Protein AF-A0A1E7KIJ2-F1 (afdb_monomer_lite)

Secondary structure (DSSP, 8-state):
-----------S-HHHHHHHHHHHHHH-TTS-HHHHHHHHHHHHH-HHHHHHHH--GGGGTTTSTT-----------PPPTTTS-----

Foldseek 3Di:
DDDDDDDDDDDPDLPVLLVVLLVVLVVDPPDDPVRSVVLNVVSVVDSQSSVQSVDDPVVVPVPDPPDDDPDDDDGGDDDDPVRPPPPDD

Radius of gyration: 15.22 Å; chains: 1; bounding box: 37×38×29 Å

Sequence (89 aa):
MRLRVELVVEIADSASLAEQAREQLAADSRLPAGERAHAVAAVSEDPAEALAYLVEPFDLVKGFPGVELAQASWGGERVDQDESEEWDE

pLDDT: mean 86.92, std 10.77, range [47.59, 96.31]

Structure (mmCIF, N/CA/C/O backbone):
data_AF-A0A1E7KIJ2-F1
#
_entry.id   AF-A0A1E7KIJ2-F1
#
loop_
_atom_site.group_PDB
_atom_site.id
_atom_site.type_symbol
_atom_site.label_atom_id
_atom_site.label_alt_id
_atom_site.label_comp_id
_atom_site.label_asym_id
_atom_site.label_entity_id
_atom_site.label_seq_id
_atom_site.pdbx_PDB_ins_code
_atom_site.Cartn_x
_atom_site.Cartn_y
_atom_site.Cartn_z
_atom_site.occupancy
_atom_site.B_iso_or_equiv
_atom_site.auth_seq_id
_atom_site.auth_comp_id
_atom_site.auth_asym_id
_atom_site.auth_atom_id
_atom_site.pdbx_PDB_model_num
ATOM 1 N N . MET A 1 1 ? 2.094 -21.426 13.741 1.00 84.62 1 MET A N 1
ATOM 2 C CA . MET A 1 1 ? 2.968 -21.621 12.560 1.00 84.62 1 MET A CA 1
ATOM 3 C C . MET A 1 1 ? 3.367 -20.244 12.050 1.00 84.62 1 MET A C 1
ATOM 5 O O . MET A 1 1 ? 2.568 -19.331 12.211 1.00 84.62 1 MET A O 1
ATOM 9 N N . ARG A 1 2 ? 4.573 -20.068 11.502 1.00 83.56 2 ARG A N 1
ATOM 10 C CA . ARG A 1 2 ? 5.034 -18.785 10.943 1.00 83.56 2 ARG A CA 1
ATOM 11 C C . ARG A 1 2 ? 5.611 -19.028 9.552 1.00 83.56 2 ARG A C 1
ATOM 13 O O . ARG A 1 2 ? 6.519 -19.841 9.423 1.00 83.56 2 ARG A O 1
ATOM 20 N N . LEU A 1 3 ? 5.103 -18.306 8.559 1.00 84.31 3 LEU A N 1
ATOM 21 C CA . LEU A 1 3 ? 5.677 -18.209 7.218 1.00 84.31 3 LEU A CA 1
ATOM 22 C C . LEU A 1 3 ? 6.506 -16.917 7.139 1.00 84.31 3 LEU A C 1
ATOM 24 O O . LEU A 1 3 ? 6.100 -15.896 7.694 1.00 84.31 3 LEU A O 1
ATOM 28 N N . ARG A 1 4 ? 7.673 -16.963 6.490 1.00 86.75 4 ARG A N 1
ATOM 29 C CA . ARG A 1 4 ? 8.458 -15.779 6.111 1.00 86.75 4 ARG A CA 1
ATOM 30 C C . ARG A 1 4 ? 8.441 -15.693 4.588 1.00 86.75 4 ARG A C 1
ATOM 32 O O . ARG A 1 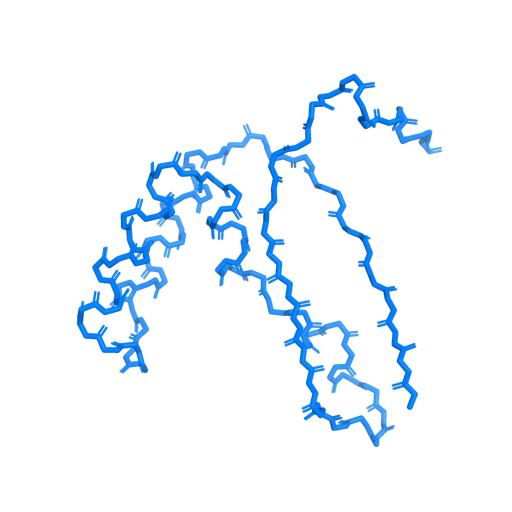4 ? 8.641 -16.714 3.941 1.00 86.75 4 ARG A O 1
ATOM 39 N N . VAL A 1 5 ? 8.185 -14.501 4.063 1.00 86.56 5 VAL A N 1
ATOM 40 C CA . VAL A 1 5 ? 8.112 -14.212 2.628 1.00 86.56 5 VAL A CA 1
ATOM 41 C C . VAL A 1 5 ? 9.114 -13.102 2.327 1.00 86.56 5 VAL A C 1
ATOM 43 O O . VAL A 1 5 ? 9.231 -12.166 3.116 1.00 86.56 5 VAL A O 1
ATOM 46 N N . GLU A 1 6 ? 9.817 -13.239 1.212 1.00 87.38 6 GLU A N 1
ATOM 47 C CA . GLU A 1 6 ? 10.627 -12.211 0.564 1.00 87.38 6 GLU A CA 1
ATOM 48 C C . GLU A 1 6 ? 10.111 -12.117 -0.871 1.00 87.38 6 GLU A C 1
ATOM 50 O O . GLU A 1 6 ? 9.880 -13.148 -1.507 1.00 87.38 6 GLU A O 1
ATOM 55 N N . LEU A 1 7 ? 9.818 -10.902 -1.330 1.00 86.00 7 LEU A N 1
ATOM 56 C CA . LEU A 1 7 ? 9.230 -10.665 -2.641 1.00 86.00 7 LEU A CA 1
ATOM 57 C C . LEU A 1 7 ? 9.995 -9.535 -3.317 1.00 86.00 7 LEU A C 1
ATOM 59 O O . LEU A 1 7 ? 9.969 -8.405 -2.838 1.00 86.00 7 LEU A O 1
ATOM 63 N N . VAL A 1 8 ? 10.625 -9.853 -4.442 1.00 87.69 8 VAL A N 1
ATOM 64 C CA . VAL A 1 8 ? 11.309 -8.887 -5.300 1.00 87.69 8 VAL A CA 1
ATOM 65 C C . VAL A 1 8 ? 10.548 -8.797 -6.613 1.00 87.69 8 VAL A C 1
ATOM 67 O O . VAL A 1 8 ? 10.149 -9.813 -7.182 1.00 87.69 8 VAL A O 1
ATOM 70 N N . VAL A 1 9 ? 10.278 -7.570 -7.053 1.00 86.69 9 VAL A N 1
ATOM 71 C CA . VAL A 1 9 ? 9.497 -7.293 -8.260 1.00 86.69 9 VAL A CA 1
ATOM 72 C C . VAL A 1 9 ? 10.172 -6.211 -9.082 1.00 86.69 9 VAL A C 1
ATOM 74 O O . VAL A 1 9 ? 10.623 -5.199 -8.547 1.00 86.69 9 VAL A O 1
ATOM 77 N N . GLU A 1 10 ? 10.192 -6.400 -10.397 1.00 88.44 10 GLU A N 1
ATOM 78 C CA . GLU A 1 10 ? 10.577 -5.349 -11.328 1.00 88.44 10 GLU A CA 1
ATOM 79 C C . GLU A 1 10 ? 9.347 -4.510 -11.686 1.00 88.44 10 GLU A C 1
ATOM 81 O O . GLU A 1 10 ? 8.334 -5.025 -12.167 1.00 88.44 10 GLU A O 1
ATOM 86 N N . ILE A 1 11 ? 9.430 -3.202 -11.446 1.00 88.94 11 ILE A N 1
ATOM 87 C CA . ILE A 1 11 ? 8.363 -2.255 -11.772 1.00 88.94 11 ILE A CA 1
ATOM 88 C C . ILE A 1 11 ? 8.783 -1.434 -12.990 1.00 88.94 11 ILE A C 1
ATOM 90 O O . ILE A 1 11 ? 9.557 -0.487 -12.872 1.00 88.94 11 ILE A O 1
ATOM 94 N N . ALA A 1 12 ? 8.230 -1.776 -14.156 1.00 90.69 12 ALA A N 1
ATOM 95 C CA . ALA A 1 12 ? 8.536 -1.088 -15.412 1.00 90.69 12 ALA A CA 1
ATOM 96 C C . ALA A 1 12 ? 8.050 0.376 -15.440 1.00 90.69 12 ALA A C 1
ATOM 98 O O . ALA A 1 12 ? 8.715 1.238 -16.011 1.00 90.69 12 ALA A O 1
ATOM 99 N N . ASP A 1 13 ? 6.898 0.666 -14.820 1.00 92.75 13 ASP A N 1
ATOM 100 C CA . ASP A 1 13 ? 6.333 2.017 -14.715 1.00 92.75 13 ASP A CA 1
ATOM 101 C C . ASP A 1 13 ? 5.897 2.312 -13.276 1.00 92.75 13 ASP A C 1
ATOM 103 O O . ASP A 1 13 ? 4.775 2.034 -12.841 1.00 92.75 13 ASP A O 1
ATOM 107 N N . SER A 1 14 ? 6.822 2.891 -12.517 1.00 90.94 14 SER A N 1
ATOM 108 C CA . SER A 1 14 ? 6.598 3.255 -11.121 1.00 90.94 14 SER A CA 1
ATOM 109 C C . SER A 1 14 ? 5.651 4.447 -10.950 1.00 90.94 14 SER A C 1
ATOM 111 O O . SER A 1 14 ? 5.010 4.569 -9.905 1.00 90.94 14 SER A O 1
ATOM 113 N N . ALA A 1 15 ? 5.500 5.296 -11.972 1.00 91.69 15 ALA A N 1
ATOM 114 C CA . ALA A 1 15 ? 4.571 6.420 -11.938 1.00 91.69 15 ALA A CA 1
ATOM 115 C C . ALA A 1 15 ? 3.122 5.937 -12.067 1.00 91.69 15 ALA A C 1
ATOM 117 O O . ALA A 1 15 ? 2.262 6.375 -11.301 1.00 91.69 15 ALA A O 1
ATOM 118 N N . SER A 1 16 ? 2.863 4.989 -12.974 1.00 94.00 16 SER A N 1
ATOM 119 C CA . SER A 1 16 ? 1.549 4.348 -13.091 1.00 94.00 16 SER A CA 1
ATOM 120 C C . SER A 1 16 ? 1.172 3.591 -11.815 1.00 94.00 16 SER A C 1
ATOM 122 O O . SER A 1 16 ? 0.009 3.624 -11.413 1.00 94.00 16 SER A O 1
ATOM 124 N N . LEU A 1 17 ? 2.137 2.939 -11.156 1.00 93.44 17 LEU A N 1
ATOM 125 C CA . LEU A 1 17 ? 1.903 2.254 -9.881 1.00 93.44 17 LEU A CA 1
ATOM 126 C C . LEU A 1 17 ? 1.501 3.239 -8.771 1.00 93.44 17 LEU A C 1
ATOM 128 O O . LEU A 1 17 ? 0.534 3.000 -8.046 1.00 93.44 17 LEU A O 1
ATOM 132 N N . ALA A 1 18 ? 2.215 4.363 -8.664 1.00 93.62 18 ALA A N 1
ATOM 133 C CA . ALA A 1 18 ? 1.894 5.414 -7.704 1.00 93.62 18 ALA A CA 1
ATOM 134 C C . ALA A 1 18 ? 0.499 6.004 -7.952 1.00 93.62 18 ALA A C 1
ATOM 136 O O . ALA A 1 18 ? -0.252 6.230 -7.003 1.00 93.62 18 ALA A O 1
ATOM 137 N N . GLU A 1 19 ? 0.118 6.211 -9.214 1.00 94.69 19 GLU A N 1
ATOM 138 C CA . GLU A 1 19 ? -1.213 6.720 -9.546 1.00 94.69 19 GLU A CA 1
ATOM 139 C C . GLU A 1 19 ? -2.322 5.737 -9.165 1.00 94.69 19 GLU A C 1
ATOM 141 O O . GLU A 1 19 ? -3.280 6.120 -8.495 1.00 94.69 19 GLU A O 1
ATOM 146 N N . GLN A 1 20 ? -2.145 4.449 -9.467 1.00 95.94 20 GLN A N 1
ATOM 147 C CA . GLN A 1 20 ? -3.082 3.409 -9.042 1.00 95.94 20 GLN A CA 1
ATOM 148 C C . GLN A 1 20 ? -3.245 3.370 -7.511 1.00 95.94 20 GLN A C 1
ATOM 150 O O . GLN A 1 20 ? -4.361 3.225 -7.003 1.00 95.94 20 GLN A O 1
ATOM 155 N N . ALA A 1 21 ? -2.149 3.513 -6.758 1.00 96.31 21 ALA A N 1
ATOM 156 C CA . ALA A 1 21 ? -2.206 3.571 -5.300 1.00 96.31 21 ALA A CA 1
ATOM 157 C C . ALA A 1 21 ? -2.991 4.797 -4.808 1.00 96.31 21 ALA A C 1
ATOM 159 O O . ALA A 1 21 ? -3.808 4.672 -3.894 1.00 96.31 21 ALA A O 1
ATOM 160 N N . ARG A 1 22 ? -2.813 5.969 -5.436 1.00 94.94 22 ARG A N 1
ATOM 161 C CA . ARG A 1 22 ? -3.591 7.178 -5.112 1.00 94.94 22 ARG A CA 1
ATOM 162 C C . ARG A 1 22 ? -5.079 7.004 -5.385 1.00 94.94 22 ARG A C 1
ATOM 164 O O . ARG A 1 22 ? -5.889 7.407 -4.550 1.00 94.94 22 ARG A O 1
ATOM 171 N N . GLU A 1 23 ? -5.443 6.405 -6.516 1.00 94.62 23 GLU A N 1
ATOM 172 C CA . GLU A 1 23 ? -6.842 6.132 -6.858 1.00 94.62 23 GLU A CA 1
ATOM 173 C C . GLU A 1 23 ? -7.504 5.221 -5.815 1.00 94.62 23 GLU A C 1
ATOM 175 O O . GLU A 1 23 ? -8.598 5.522 -5.327 1.00 94.62 23 GLU A O 1
ATOM 180 N N . GLN A 1 24 ? -6.820 4.151 -5.397 1.00 94.81 24 GLN A N 1
ATOM 181 C CA . GLN A 1 24 ? -7.328 3.276 -4.339 1.00 94.81 24 GLN A CA 1
ATOM 182 C C . GLN A 1 24 ? -7.402 3.975 -2.973 1.00 94.81 24 GLN A C 1
ATOM 184 O O . GLN A 1 24 ? -8.429 3.878 -2.301 1.00 94.81 24 GLN A O 1
ATOM 189 N N . LEU A 1 25 ? -6.381 4.748 -2.588 1.00 94.75 25 LEU A N 1
ATOM 190 C CA . LEU A 1 25 ? -6.391 5.548 -1.355 1.00 94.75 25 LEU A CA 1
ATOM 191 C C . LEU A 1 25 ? -7.548 6.552 -1.324 1.00 94.75 25 LEU A C 1
ATOM 193 O O . LEU A 1 25 ? -8.169 6.775 -0.279 1.00 94.75 25 LEU A O 1
ATOM 197 N N . ALA A 1 26 ? -7.862 7.171 -2.462 1.00 90.75 26 ALA A N 1
ATOM 198 C CA . ALA A 1 26 ? -8.995 8.078 -2.584 1.00 90.75 26 ALA A CA 1
ATOM 199 C C . ALA A 1 26 ? -10.334 7.343 -2.399 1.00 90.75 26 ALA A C 1
ATOM 201 O O . ALA A 1 26 ? -11.245 7.888 -1.773 1.00 90.75 26 ALA A O 1
ATOM 202 N N . ALA A 1 27 ? -10.435 6.100 -2.875 1.00 91.75 27 ALA A N 1
ATOM 203 C CA . ALA A 1 27 ? -11.626 5.264 -2.747 1.00 91.75 27 ALA A CA 1
ATOM 204 C C . ALA A 1 27 ? -11.767 4.561 -1.380 1.00 91.75 27 ALA A C 1
ATOM 206 O O . ALA A 1 27 ? -12.870 4.131 -1.034 1.00 91.75 27 ALA A O 1
ATOM 207 N N . ASP A 1 28 ? -10.703 4.450 -0.577 1.00 92.88 28 ASP A N 1
ATOM 208 C CA . ASP A 1 28 ? -10.750 3.687 0.675 1.00 92.88 28 ASP A CA 1
ATOM 209 C C . ASP A 1 28 ? -11.519 4.427 1.780 1.00 92.88 28 ASP A C 1
ATOM 211 O O . ASP A 1 28 ? -11.003 5.300 2.483 1.00 92.88 28 ASP A O 1
ATOM 215 N N . SER A 1 29 ? -12.792 4.088 1.968 1.00 89.75 29 SER A N 1
ATOM 216 C CA . SER A 1 29 ? -13.643 4.704 2.991 1.00 89.75 29 SER A CA 1
ATOM 217 C C . SER A 1 29 ? -13.277 4.306 4.426 1.00 89.75 29 SER A C 1
ATOM 219 O O . SER A 1 29 ? -13.828 4.878 5.364 1.00 89.75 29 SER A O 1
ATOM 221 N N . ARG A 1 30 ? -12.389 3.322 4.619 1.00 90.19 30 ARG A N 1
ATOM 222 C CA . ARG A 1 30 ? -11.977 2.835 5.946 1.00 90.19 30 ARG A CA 1
ATOM 223 C C . ARG A 1 30 ? -10.858 3.683 6.550 1.00 90.19 30 ARG A C 1
ATOM 225 O O . ARG A 1 30 ? -10.693 3.671 7.764 1.00 90.19 30 ARG A O 1
ATOM 232 N N . LEU A 1 31 ? -10.124 4.426 5.718 1.00 90.75 31 LEU A N 1
ATOM 233 C CA . LEU A 1 31 ? -9.020 5.291 6.134 1.00 90.75 31 LEU A CA 1
ATOM 234 C C . LEU A 1 31 ? -9.522 6.673 6.595 1.00 90.75 31 LEU A C 1
ATOM 236 O O . LEU A 1 31 ? -10.140 7.402 5.808 1.00 90.75 31 LEU A O 1
ATOM 240 N N . PRO A 1 32 ? -9.237 7.097 7.837 1.00 93.19 32 PRO A N 1
ATOM 241 C CA . PRO A 1 32 ? -9.484 8.464 8.287 1.00 93.19 32 PRO A CA 1
ATOM 242 C C . PRO A 1 32 ? -8.811 9.502 7.377 1.00 93.19 32 PRO A C 1
ATOM 244 O O . PRO A 1 32 ? -7.739 9.269 6.827 1.00 93.19 32 PRO A O 1
ATOM 247 N N . ALA A 1 33 ? -9.413 10.686 7.232 1.00 88.31 33 ALA A N 1
ATOM 248 C CA . ALA A 1 33 ? -8.934 11.700 6.284 1.00 88.31 33 ALA A CA 1
ATOM 249 C C . ALA A 1 33 ? -7.478 12.152 6.528 1.00 88.31 33 ALA A C 1
ATOM 251 O O . ALA A 1 33 ? -6.741 12.359 5.568 1.00 88.31 33 ALA A O 1
ATOM 252 N N . GLY A 1 34 ? -7.056 12.276 7.793 1.00 86.94 34 GLY A N 1
ATOM 253 C CA . GLY A 1 34 ? -5.675 12.635 8.137 1.00 86.94 34 GLY A CA 1
ATOM 254 C C . GLY A 1 34 ? -4.664 11.549 7.760 1.00 86.94 34 GLY A C 1
ATOM 255 O O . GLY A 1 34 ? -3.628 11.851 7.176 1.00 86.94 34 GLY A O 1
ATOM 256 N N . GLU A 1 35 ? -5.002 10.284 8.019 1.00 92.12 35 GLU A N 1
ATOM 257 C CA . GLU A 1 35 ? -4.178 9.126 7.640 1.00 92.12 35 GLU A CA 1
ATOM 258 C C . GLU A 1 35 ? -4.105 8.969 6.120 1.00 92.12 35 GLU A C 1
ATOM 260 O O . GLU A 1 35 ? -3.032 8.745 5.568 1.00 92.12 35 GLU A O 1
ATOM 265 N N . ARG A 1 36 ? -5.224 9.187 5.423 1.00 94.44 36 ARG A N 1
ATOM 266 C CA . ARG A 1 36 ? -5.279 9.173 3.958 1.00 94.44 36 ARG A CA 1
ATOM 267 C C . ARG A 1 36 ? -4.3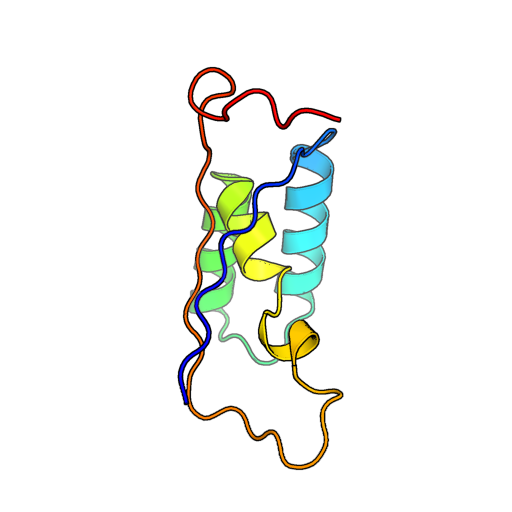69 10.229 3.340 1.00 94.44 36 ARG A C 1
ATOM 269 O O . ARG A 1 36 ? -3.655 9.923 2.397 1.00 94.44 36 ARG A O 1
ATOM 276 N N . ALA A 1 37 ? -4.381 11.459 3.856 1.00 91.38 37 ALA A N 1
ATOM 277 C CA . ALA A 1 37 ? -3.512 12.520 3.348 1.00 91.38 37 ALA A CA 1
ATOM 278 C C . ALA A 1 37 ? -2.025 12.163 3.514 1.00 91.38 37 ALA A C 1
ATOM 280 O O . ALA A 1 37 ? -1.238 12.387 2.598 1.00 91.38 37 ALA A O 1
ATOM 281 N N . HIS A 1 38 ? -1.661 11.558 4.649 1.00 92.25 38 HIS A N 1
ATOM 282 C CA . HIS A 1 38 ? -0.304 11.068 4.888 1.00 92.25 38 HIS A CA 1
ATOM 283 C C . HIS A 1 38 ? 0.073 9.931 3.930 1.00 92.25 38 HIS A C 1
ATOM 285 O O . HIS A 1 38 ? 1.139 9.964 3.325 1.00 92.25 38 HIS A O 1
ATOM 291 N N . ALA A 1 39 ? -0.812 8.951 3.745 1.00 93.12 39 ALA A N 1
ATOM 292 C CA . ALA A 1 39 ? -0.582 7.845 2.822 1.00 93.12 39 ALA A CA 1
ATOM 293 C C . ALA A 1 39 ? -0.450 8.326 1.368 1.00 93.12 39 ALA A C 1
ATOM 295 O O . ALA A 1 39 ? 0.447 7.889 0.658 1.00 93.12 39 ALA A O 1
ATOM 296 N N . VAL A 1 40 ? -1.281 9.284 0.936 1.00 93.62 40 VAL A N 1
ATOM 297 C CA . VAL A 1 40 ? -1.183 9.893 -0.402 1.00 93.62 40 VAL A CA 1
ATOM 298 C C . VAL A 1 40 ? 0.160 10.600 -0.596 1.00 93.62 40 VAL A C 1
ATOM 300 O O . VAL A 1 40 ? 0.743 10.500 -1.675 1.00 93.62 40 VAL A O 1
ATOM 303 N N . ALA A 1 41 ? 0.664 11.299 0.424 1.00 92.56 41 ALA A N 1
ATOM 304 C CA . ALA A 1 41 ? 1.995 11.896 0.370 1.00 92.56 41 ALA A CA 1
ATOM 305 C C . ALA A 1 41 ? 3.084 10.817 0.243 1.00 92.56 41 ALA A C 1
ATOM 307 O O . ALA A 1 41 ? 3.889 10.887 -0.680 1.00 92.56 41 ALA A O 1
ATOM 308 N N . ALA A 1 42 ? 3.037 9.771 1.075 1.00 92.75 42 ALA A N 1
ATOM 309 C CA . ALA A 1 42 ? 4.017 8.684 1.069 1.00 92.75 42 ALA A CA 1
ATOM 310 C C . ALA A 1 42 ? 4.118 7.981 -0.298 1.00 92.75 42 ALA A C 1
ATOM 312 O O . ALA A 1 42 ? 5.195 7.932 -0.886 1.00 92.75 42 ALA A O 1
ATOM 313 N N . VAL A 1 43 ? 2.989 7.545 -0.876 1.00 94.12 43 VAL A N 1
ATOM 314 C CA . VAL A 1 43 ? 2.980 6.896 -2.206 1.00 94.12 43 VAL A CA 1
ATOM 315 C C . VAL A 1 43 ? 3.388 7.840 -3.341 1.00 94.12 43 VAL A C 1
ATOM 317 O O . VAL A 1 43 ? 3.686 7.394 -4.447 1.00 94.12 43 VAL A O 1
ATOM 320 N N . SER A 1 44 ? 3.373 9.155 -3.095 1.00 89.75 44 SER A N 1
ATOM 321 C CA . SER A 1 44 ? 3.833 10.154 -4.059 1.00 89.75 44 SER A CA 1
ATOM 322 C C . SER A 1 44 ? 5.335 10.375 -4.034 1.00 89.75 44 SER A C 1
ATOM 324 O O . SER A 1 44 ? 5.901 10.758 -5.056 1.00 89.75 44 SER A O 1
ATOM 326 N N . GLU A 1 45 ? 5.957 10.164 -2.881 1.00 90.81 45 GLU A N 1
ATOM 327 C CA . GLU A 1 45 ? 7.391 10.328 -2.668 1.00 90.81 45 GLU A CA 1
ATOM 328 C C . GLU A 1 45 ? 8.148 9.029 -2.986 1.00 90.81 45 GLU A C 1
ATOM 330 O O . GLU A 1 45 ? 9.268 9.070 -3.510 1.00 90.81 45 GLU A O 1
ATOM 335 N N . ASP A 1 46 ? 7.518 7.873 -2.747 1.00 90.62 46 ASP A N 1
ATOM 336 C CA . ASP A 1 46 ? 8.128 6.562 -2.946 1.00 90.62 46 ASP A CA 1
ATOM 337 C C . ASP A 1 46 ? 7.171 5.526 -3.587 1.00 90.62 46 ASP A C 1
ATOM 339 O O . ASP A 1 46 ? 6.174 5.130 -2.981 1.00 90.62 46 ASP A O 1
ATOM 343 N N . PRO A 1 47 ? 7.471 5.004 -4.793 1.00 87.56 47 PRO A N 1
ATOM 344 C CA . PRO A 1 47 ? 6.766 3.871 -5.386 1.00 87.56 47 PRO A CA 1
ATOM 345 C C . PRO A 1 47 ? 6.816 2.585 -4.552 1.00 87.56 47 PRO A C 1
ATOM 347 O O . PRO A 1 47 ? 5.934 1.743 -4.706 1.00 87.56 47 PRO A O 1
ATOM 350 N N . ALA A 1 48 ? 7.802 2.413 -3.667 1.00 92.25 48 ALA A N 1
ATOM 351 C CA . ALA A 1 48 ? 7.824 1.292 -2.732 1.00 92.25 48 ALA A CA 1
ATOM 352 C C . ALA A 1 48 ? 6.642 1.361 -1.746 1.00 92.25 48 ALA A C 1
ATOM 354 O O . ALA A 1 48 ? 6.027 0.337 -1.450 1.00 92.25 48 ALA A O 1
ATOM 355 N N . GLU A 1 49 ? 6.242 2.565 -1.324 1.00 93.69 49 GLU A N 1
ATOM 356 C CA . GLU A 1 49 ? 5.039 2.780 -0.509 1.00 93.69 49 GLU A CA 1
ATOM 357 C C . GLU A 1 49 ? 3.765 2.495 -1.309 1.00 93.69 49 GLU A C 1
ATOM 359 O O . GLU A 1 49 ? 2.806 1.923 -0.788 1.00 93.69 49 GLU A O 1
ATOM 364 N N . ALA A 1 50 ? 3.755 2.832 -2.605 1.00 94.44 50 ALA A N 1
ATOM 365 C CA . ALA A 1 50 ? 2.648 2.473 -3.490 1.00 94.44 50 ALA A CA 1
ATOM 366 C C . ALA A 1 50 ? 2.472 0.948 -3.567 1.00 94.44 50 ALA A C 1
ATOM 368 O O . ALA A 1 50 ? 1.353 0.449 -3.441 1.00 94.44 50 ALA A O 1
ATOM 369 N N . LEU A 1 51 ? 3.571 0.201 -3.706 1.00 92.44 51 LEU A N 1
ATOM 370 C CA . LEU A 1 51 ? 3.543 -1.259 -3.686 1.00 92.44 51 LEU A CA 1
ATOM 371 C C . LEU A 1 51 ? 3.066 -1.797 -2.330 1.00 92.44 51 LEU A C 1
ATOM 373 O O . LEU A 1 51 ? 2.189 -2.658 -2.291 1.00 92.44 51 LEU A O 1
ATOM 377 N N . ALA A 1 52 ? 3.598 -1.267 -1.226 1.00 92.25 52 ALA A N 1
ATOM 378 C CA . ALA A 1 52 ? 3.218 -1.675 0.125 1.00 92.25 52 ALA A CA 1
ATOM 379 C C . ALA A 1 52 ? 1.719 -1.480 0.396 1.00 92.25 52 ALA A C 1
ATOM 381 O O . ALA A 1 52 ? 1.102 -2.326 1.044 1.00 92.25 52 ALA A O 1
ATOM 382 N N . TYR A 1 53 ? 1.135 -0.397 -0.130 1.00 92.19 53 TYR A N 1
ATOM 383 C CA . TYR A 1 53 ? -0.294 -0.118 -0.027 1.00 92.19 53 TYR A CA 1
ATOM 384 C C . TYR A 1 53 ? -1.157 -1.043 -0.900 1.00 92.19 53 TYR A C 1
ATOM 386 O O . TYR A 1 53 ? -2.244 -1.443 -0.490 1.00 92.19 53 TYR A O 1
ATOM 394 N N . LEU A 1 54 ? -0.693 -1.374 -2.108 1.00 92.62 54 LEU A N 1
ATOM 395 C CA . LEU A 1 54 ? -1.453 -2.177 -3.071 1.00 92.62 54 LEU A CA 1
ATOM 396 C C . LEU A 1 54 ? -1.397 -3.685 -2.793 1.00 92.62 54 LEU A C 1
ATOM 398 O O . LEU A 1 54 ? -2.288 -4.420 -3.224 1.00 92.62 54 LEU A O 1
ATOM 402 N N . VAL A 1 55 ? -0.357 -4.161 -2.109 1.00 91.62 55 VAL A N 1
ATOM 403 C CA . VAL A 1 55 ? -0.178 -5.580 -1.795 1.00 91.62 55 VAL A CA 1
ATOM 404 C C . VAL A 1 55 ? -0.908 -5.936 -0.501 1.00 91.62 55 VAL A C 1
ATOM 406 O O . VAL A 1 55 ? -0.651 -5.360 0.552 1.00 91.62 55 VAL A O 1
ATOM 409 N N . GLU A 1 56 ? -1.759 -6.961 -0.573 1.00 89.75 56 GLU A N 1
ATOM 410 C CA . GLU A 1 56 ? -2.372 -7.623 0.582 1.00 89.75 56 GLU A CA 1
ATOM 411 C C . GLU A 1 56 ? -1.766 -9.031 0.739 1.00 89.75 56 GLU A C 1
ATOM 413 O O . GLU A 1 56 ? -2.206 -9.968 0.069 1.00 89.75 56 GLU A O 1
ATOM 418 N N . PRO A 1 57 ? -0.742 -9.236 1.593 1.00 87.62 57 PRO A N 1
ATOM 419 C CA . PRO A 1 57 ? -0.065 -10.528 1.709 1.00 87.62 57 PRO A CA 1
ATOM 420 C C . PRO A 1 57 ? -0.969 -11.658 2.193 1.00 87.62 57 PRO A C 1
ATOM 422 O O . PRO A 1 57 ? -0.666 -12.829 1.949 1.00 87.62 57 PRO A O 1
ATOM 425 N N . PHE A 1 58 ? -2.080 -11.348 2.872 1.00 89.75 58 PHE A N 1
ATOM 426 C CA . PHE A 1 58 ? -3.036 -12.379 3.259 1.00 89.75 58 PHE A CA 1
ATOM 427 C C . PHE A 1 58 ? -3.652 -13.087 2.044 1.00 89.75 58 PHE A C 1
ATOM 429 O O . PHE A 1 58 ? -3.997 -14.272 2.130 1.00 89.75 58 PHE A O 1
ATOM 436 N N . ASP A 1 59 ? -3.698 -12.425 0.884 1.00 91.19 59 ASP A N 1
ATOM 437 C CA . ASP A 1 59 ? -4.200 -13.010 -0.358 1.00 91.19 59 ASP A CA 1
ATOM 438 C C . ASP A 1 59 ? -3.409 -14.243 -0.813 1.00 91.19 59 ASP A C 1
ATOM 440 O O . ASP A 1 59 ? -3.975 -15.107 -1.485 1.00 91.19 59 ASP A O 1
ATOM 444 N N . LEU A 1 60 ? -2.155 -14.391 -0.371 1.00 89.00 60 LEU A N 1
ATOM 445 C CA . LEU A 1 60 ? -1.313 -15.555 -0.662 1.00 89.00 60 LEU A CA 1
ATOM 446 C C . LEU A 1 60 ? -1.770 -16.830 0.059 1.00 89.00 60 LEU A C 1
ATOM 448 O O . LEU A 1 60 ? -1.490 -17.935 -0.402 1.00 89.00 60 LEU A O 1
ATOM 452 N N . VAL A 1 61 ? -2.440 -16.697 1.209 1.00 90.88 61 VAL A N 1
ATOM 453 C CA . VAL A 1 61 ? -2.758 -17.836 2.088 1.00 90.88 61 VAL A CA 1
ATOM 454 C C . VAL A 1 61 ? -4.248 -18.016 2.363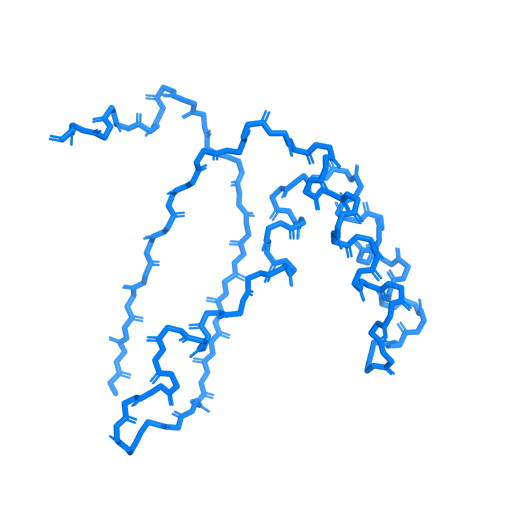 1.00 90.88 61 VAL A C 1
ATOM 456 O O . VAL A 1 61 ? -4.651 -19.095 2.799 1.00 90.88 61 VAL A O 1
ATOM 459 N N . LYS A 1 62 ? -5.087 -17.013 2.066 1.00 92.06 62 LYS A N 1
ATOM 460 C CA . LYS A 1 62 ? -6.536 -17.037 2.347 1.00 92.06 62 LYS A CA 1
ATOM 461 C C . LYS A 1 62 ? -7.301 -18.203 1.703 1.00 92.06 62 LYS A C 1
ATOM 463 O O . LYS A 1 62 ? -8.411 -18.507 2.124 1.00 92.06 62 LYS A O 1
ATOM 468 N N . GLY A 1 63 ? -6.736 -18.846 0.678 1.00 93.44 63 GLY A N 1
ATOM 469 C CA . GL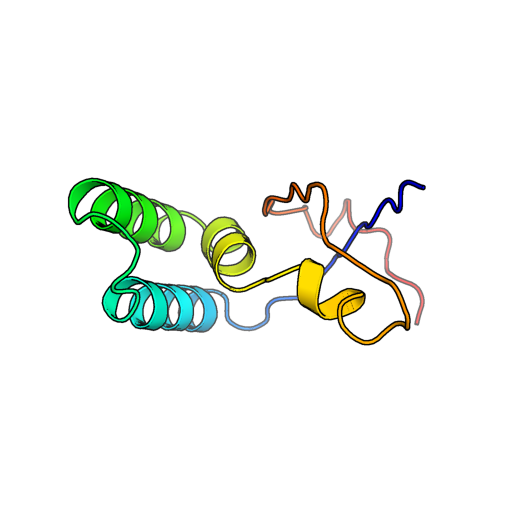Y A 1 63 ? -7.348 -19.982 -0.020 1.00 93.44 63 GLY A CA 1
ATOM 470 C C . GLY A 1 63 ? -7.157 -21.348 0.652 1.00 93.44 63 GLY A C 1
ATOM 471 O O . GLY A 1 63 ? -7.790 -22.316 0.231 1.00 93.44 63 GLY A O 1
ATOM 472 N N . PHE A 1 64 ? -6.294 -21.468 1.667 1.00 93.75 64 PHE A N 1
ATOM 473 C CA . PHE A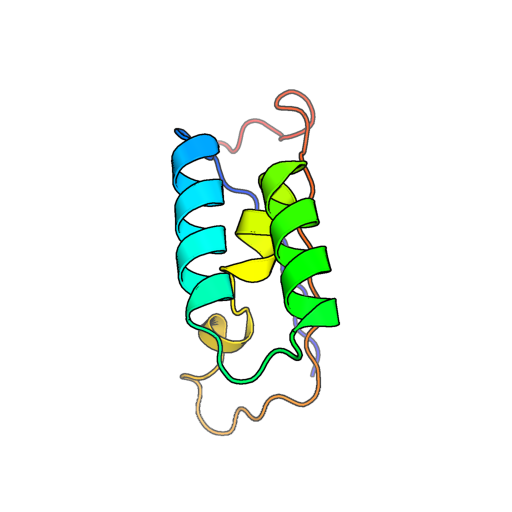 1 64 ? -6.000 -22.761 2.289 1.00 93.75 64 PHE A CA 1
ATOM 474 C C . PHE A 1 64 ? -7.020 -23.132 3.385 1.00 93.75 64 PHE A C 1
ATOM 476 O O . PHE A 1 64 ? -7.385 -22.284 4.204 1.00 93.75 64 PHE A O 1
ATOM 483 N N . PRO A 1 65 ? -7.466 -24.404 3.464 1.00 94.75 65 PRO A N 1
ATOM 484 C CA . PRO A 1 65 ? -8.425 -24.838 4.477 1.00 94.75 65 PRO A CA 1
ATOM 485 C C . PRO A 1 65 ? -7.928 -24.599 5.908 1.00 94.75 65 PRO A C 1
ATOM 487 O O . PRO A 1 65 ? -6.841 -25.040 6.276 1.00 94.75 65 PRO A O 1
ATOM 490 N N . GLY A 1 66 ? -8.757 -23.948 6.728 1.00 92.50 66 GLY A N 1
ATOM 491 C CA . GLY A 1 66 ? -8.466 -23.706 8.145 1.00 92.50 66 GLY A CA 1
ATOM 492 C C . GLY A 1 66 ? -7.447 -22.594 8.419 1.00 92.50 66 GLY A C 1
ATOM 493 O O . GLY A 1 66 ? -6.972 -22.492 9.548 1.00 92.50 66 GLY A O 1
ATOM 494 N N . VAL A 1 67 ? -7.096 -21.774 7.420 1.00 92.31 67 VAL A N 1
ATOM 495 C CA . VAL A 1 67 ? -6.230 -20.606 7.620 1.00 92.31 67 VAL A CA 1
ATOM 496 C C . VAL A 1 67 ? -7.049 -19.407 8.090 1.00 92.31 67 VAL A C 1
ATOM 498 O O . VAL A 1 67 ? -7.928 -18.918 7.387 1.00 92.31 67 VAL A O 1
ATOM 501 N N . GLU A 1 68 ? -6.699 -18.903 9.269 1.00 89.31 68 GLU A N 1
ATOM 502 C CA . GLU A 1 68 ? -7.158 -17.623 9.804 1.00 89.31 68 GLU A CA 1
ATOM 503 C C . GLU A 1 68 ? -5.943 -16.709 10.006 1.00 89.31 68 GLU A C 1
ATOM 505 O O . GLU A 1 68 ? -4.890 -17.149 10.483 1.00 89.31 68 GLU A O 1
ATOM 510 N N . LEU A 1 69 ? -6.065 -15.432 9.632 1.00 87.88 69 LEU A N 1
ATOM 511 C CA . LEU A 1 69 ? -4.986 -14.465 9.808 1.00 87.88 69 LEU A CA 1
ATOM 512 C C . LEU A 1 69 ? -4.873 -14.063 11.281 1.00 87.88 69 LEU A C 1
ATOM 514 O O . LEU A 1 69 ? -5.750 -13.390 11.813 1.00 87.88 69 LEU A O 1
ATOM 518 N N . ALA A 1 70 ? -3.767 -14.434 11.925 1.00 89.81 70 ALA A N 1
ATOM 519 C CA . ALA A 1 70 ? -3.449 -13.952 13.270 1.00 89.81 70 ALA A CA 1
ATOM 520 C C . ALA A 1 70 ? -2.716 -12.599 13.240 1.00 89.81 70 ALA A C 1
ATOM 522 O O . ALA A 1 70 ? -3.039 -11.696 14.006 1.00 89.81 70 ALA A O 1
ATOM 523 N N . GLN A 1 71 ? -1.711 -12.470 12.370 1.00 85.31 71 GLN A N 1
ATOM 524 C CA . GLN A 1 71 ? -0.900 -11.265 12.198 1.00 85.31 71 GLN A CA 1
ATOM 525 C C . GLN A 1 71 ? -0.215 -11.303 10.826 1.00 85.31 71 GLN A C 1
ATOM 527 O O . GLN A 1 71 ? 0.270 -12.358 10.414 1.00 85.31 71 GLN A O 1
ATOM 532 N N . ALA A 1 72 ? -0.100 -10.147 10.177 1.00 85.31 72 ALA A N 1
ATOM 533 C CA . ALA A 1 72 ? 0.767 -9.918 9.027 1.00 85.31 72 ALA A CA 1
ATOM 534 C C . ALA A 1 72 ? 1.479 -8.567 9.196 1.00 85.31 72 ALA A C 1
ATOM 536 O O . ALA A 1 72 ? 0.939 -7.644 9.800 1.00 85.31 72 ALA A O 1
ATOM 537 N N . SER A 1 73 ? 2.719 -8.480 8.723 1.00 83.94 73 SER A N 1
ATOM 538 C CA . SER A 1 73 ? 3.501 -7.244 8.678 1.00 83.94 73 SER A CA 1
ATOM 539 C C . SER A 1 73 ? 4.385 -7.306 7.443 1.00 83.94 73 SER A C 1
ATOM 541 O O . SER A 1 73 ? 5.002 -8.341 7.182 1.00 83.94 73 SER A O 1
ATOM 543 N N . TRP A 1 74 ? 4.384 -6.225 6.677 1.00 90.12 74 TRP A N 1
ATOM 544 C CA . TRP A 1 74 ? 5.153 -6.047 5.456 1.00 90.12 74 TRP A CA 1
ATOM 545 C C . TRP A 1 74 ? 5.401 -4.552 5.248 1.00 90.12 74 TRP A C 1
ATOM 547 O O . TRP A 1 74 ? 4.816 -3.716 5.939 1.00 90.12 74 TRP A O 1
ATOM 557 N N . GLY A 1 75 ? 6.281 -4.244 4.309 1.00 86.62 75 GLY A N 1
ATOM 558 C CA . GLY A 1 75 ? 6.578 -2.902 3.832 1.00 86.62 75 GLY A CA 1
ATOM 559 C C . GLY A 1 75 ? 7.177 -3.006 2.436 1.00 86.62 75 GLY A C 1
ATOM 560 O O . GLY A 1 75 ? 7.417 -4.113 1.949 1.00 86.62 75 GLY A O 1
ATOM 561 N N . GLY A 1 76 ? 7.382 -1.866 1.795 1.00 85.69 76 GLY A N 1
ATOM 562 C CA . GLY A 1 76 ? 8.110 -1.780 0.538 1.00 85.69 76 GLY A CA 1
ATOM 563 C C . GLY A 1 76 ? 9.462 -1.129 0.774 1.00 85.69 76 GLY A C 1
ATOM 564 O O . GLY A 1 76 ? 9.585 -0.231 1.602 1.00 85.69 76 GLY A O 1
ATOM 565 N N . GLU A 1 77 ? 10.462 -1.558 0.019 1.00 88.62 77 GLU A N 1
ATOM 566 C CA . GLU A 1 77 ? 11.733 -0.855 -0.103 1.00 88.62 77 GLU A CA 1
ATOM 567 C C . GLU A 1 77 ? 12.188 -0.869 -1.561 1.00 88.62 77 GLU A C 1
ATOM 569 O O . GLU A 1 77 ? 11.785 -1.734 -2.345 1.00 88.62 77 GLU A O 1
ATOM 574 N N . ARG A 1 78 ? 13.008 0.113 -1.938 1.00 84.25 78 ARG A N 1
ATOM 575 C CA . ARG A 1 78 ? 13.744 0.060 -3.199 1.00 84.25 78 ARG A CA 1
ATOM 576 C C . ARG A 1 78 ? 15.049 -0.683 -2.940 1.00 84.25 78 ARG A C 1
ATOM 578 O O . ARG A 1 78 ? 15.810 -0.263 -2.075 1.00 84.25 78 ARG A O 1
ATOM 585 N N . VAL A 1 79 ? 15.297 -1.734 -3.709 1.00 81.62 79 VAL A N 1
ATOM 586 C CA . VAL A 1 79 ? 16.573 -2.456 -3.710 1.00 81.62 79 VAL A CA 1
ATOM 587 C C . VAL A 1 79 ? 17.348 -2.032 -4.956 1.00 81.62 79 VAL A C 1
ATOM 589 O O . VAL A 1 79 ? 16.754 -1.909 -6.033 1.00 81.62 79 VAL A O 1
ATOM 592 N N . ASP A 1 80 ? 18.645 -1.752 -4.815 1.00 72.56 80 ASP A N 1
ATOM 593 C CA . ASP A 1 80 ? 19.503 -1.428 -5.955 1.00 72.56 80 ASP A CA 1
ATOM 594 C C . ASP A 1 80 ? 19.621 -2.647 -6.886 1.00 72.56 80 ASP A C 1
ATOM 596 O O . ASP A 1 80 ? 19.787 -3.776 -6.428 1.00 72.56 80 ASP A O 1
ATOM 600 N N . GLN A 1 81 ? 19.569 -2.424 -8.206 1.00 59.75 81 GLN A N 1
ATOM 601 C CA . GLN A 1 81 ? 19.655 -3.499 -9.213 1.00 59.75 81 GLN A CA 1
ATOM 602 C C . GLN A 1 81 ? 20.955 -4.326 -9.132 1.00 59.75 81 GLN A C 1
ATOM 604 O O . GLN A 1 81 ? 21.003 -5.431 -9.657 1.00 59.75 81 GLN A O 1
ATOM 609 N N . ASP A 1 82 ? 22.004 -3.798 -8.495 1.00 61.12 82 ASP A N 1
ATOM 610 C CA . ASP A 1 82 ? 23.279 -4.501 -8.278 1.00 61.12 82 ASP A CA 1
ATOM 611 C C . ASP A 1 82 ? 23.238 -5.410 -7.028 1.00 61.12 82 ASP A C 1
ATOM 613 O O . ASP A 1 82 ? 23.995 -6.371 -6.933 1.00 61.12 82 ASP A O 1
ATOM 617 N N . GLU A 1 83 ? 22.332 -5.129 -6.078 1.00 61.19 83 GLU A N 1
ATOM 618 C CA . GLU A 1 83 ? 22.092 -5.952 -4.880 1.00 61.19 83 GLU A CA 1
ATOM 619 C C . GLU A 1 83 ? 20.996 -7.003 -5.092 1.00 61.19 83 GLU A C 1
ATOM 621 O O . GLU A 1 83 ? 20.929 -7.985 -4.349 1.00 61.19 83 GLU A O 1
ATOM 626 N N . SER A 1 84 ? 20.149 -6.836 -6.113 1.00 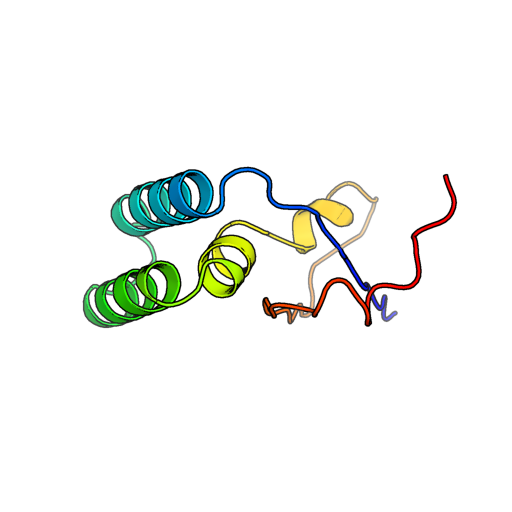55.94 84 SER A N 1
ATOM 627 C CA . SER A 1 84 ? 19.378 -7.954 -6.639 1.00 55.94 84 SER A CA 1
ATOM 628 C C . SER A 1 84 ? 20.350 -8.878 -7.360 1.00 55.94 84 SER A C 1
ATOM 630 O O . SER A 1 84 ? 20.722 -8.589 -8.495 1.00 55.94 84 SER A O 1
ATOM 632 N N . GLU A 1 85 ? 20.782 -9.961 -6.700 1.00 56.81 85 GLU A N 1
ATOM 633 C CA . GLU A 1 85 ? 21.403 -11.104 -7.381 1.00 56.81 85 GLU A CA 1
ATOM 634 C C . GLU A 1 85 ? 20.623 -11.321 -8.684 1.00 56.81 85 GLU A C 1
ATOM 636 O O . GLU A 1 85 ? 19.395 -11.400 -8.611 1.00 56.81 85 GLU A O 1
ATOM 641 N N . GLU A 1 86 ? 21.290 -11.289 -9.854 1.00 53.44 86 GLU A N 1
ATOM 642 C CA . GLU A 1 86 ? 20.653 -11.604 -11.140 1.00 53.44 86 GLU A CA 1
ATOM 643 C C . GLU A 1 86 ? 19.800 -12.846 -10.893 1.00 53.44 86 GLU A C 1
ATOM 645 O O . GLU A 1 86 ? 20.337 -13.912 -10.589 1.00 53.44 86 GLU A O 1
ATOM 650 N N . TRP A 1 87 ? 18.476 -12.679 -10.865 1.00 61.00 87 TRP A N 1
ATOM 651 C CA . TRP A 1 87 ? 17.572 -13.770 -10.545 1.00 61.00 87 TRP A CA 1
ATOM 652 C C . TRP A 1 87 ? 17.651 -14.706 -11.748 1.00 61.00 87 TRP A C 1
ATOM 654 O O . TRP A 1 87 ? 16.967 -14.468 -12.740 1.00 61.00 87 TRP A O 1
ATOM 664 N N . ASP A 1 88 ? 18.574 -15.674 -11.693 1.00 56.16 88 ASP A N 1
ATOM 665 C CA . ASP A 1 88 ? 18.833 -16.639 -12.760 1.00 56.16 88 ASP A CA 1
ATOM 666 C C . ASP A 1 88 ? 17.492 -17.222 -13.246 1.00 56.16 88 ASP A C 1
ATOM 668 O O . ASP A 1 88 ? 16.683 -17.704 -12.445 1.00 56.16 88 ASP A O 1
ATOM 672 N N . GLU A 1 89 ? 17.280 -17.111 -14.562 1.00 47.59 89 GLU A N 1
ATOM 673 C CA . GLU A 1 89 ? 16.062 -17.437 -15.328 1.00 47.59 89 GLU A CA 1
ATOM 674 C C . GLU A 1 89 ? 15.524 -18.868 -15.121 1.00 47.59 89 GLU A C 1
ATOM 676 O O . GLU A 1 89 ? 16.321 -19.840 -15.141 1.00 47.59 89 GLU A O 1
#

Organism: NCBI:txid1075402